Protein AF-A0A958V842-F1 (afdb_monomer)

Sequence (146 aa):
MILFLFISGLSWSQDQPTIYLYANGDTSVIVYPWKEHRRAIVLYDLKGKQTFELEDVRLSYTVWNKLSFHPNGAVKKIEQHSNPGASLYSYKSTMTFDTLNNPLTKRDEKFPSDLQDLEKSNTWFWNSKQKNWVPQETMECQPVKP

Nearest PDB structures (foldseek):
  5ys7-assembly1_A-2  TM=4.018E-01  e=3.202E-01  Borreliella burgdorferi
  7dco-assembly1_3  TM=4.580E-01  e=5.717E-01  Saccharomyces cerevisiae
  3cka-assembly1_A  TM=3.276E-01  e=9.040E-02  Borreliella burgdorferi
  2gu1-assembly1_A  TM=2.895E-01  e=1.176E-01  Vibrio cholerae
  5o3u-assembly2_B  TM=3.722E-01  e=7.563E+00  Gypsophila vaccaria

Foldseek 3Di:
DDDDDDPPDPPVPLQDWDFFAFPVRHTAWTWGRDDPQKIKIWGFFPVRHTQDIDMFGDDLKTKDWDFDADPRRHTAWIWIKIDGHPDPKIKIKIWGADNGNHTAKIAMDMPPDDPVRVPDQRMWGADSVVRDTHGPVPPPDDDDDD

Secondary structure (DSSP, 8-state):
-------------TTSPEEEE-TTS-EEEEEPPPBTTEEEEEEE-TTS-EEEEEEEEESSSEEEEEEEE-TTS-EEEEEEEEE-SS-S-EEEEEEEE-TTS-EEEEEEEEESPPHHHHHS--EEEEETTTTEEEEGGGSS------

Solvent-accessible surface area (backbone atoms only — not comparable to full-atom values): 8351 Å² total; per-residue (Å²): 138,83,82,81,80,78,82,84,73,84,73,78,66,68,77,56,60,50,75,41,43,25,77,87,67,47,61,20,34,42,36,46,35,73,52,94,50,29,26,49,38,41,28,22,20,95,83,67,46,78,55,47,74,50,69,32,35,63,62,78,34,37,30,46,74,46,80,41,66,41,95,54,35,17,46,34,34,37,44,34,39,38,35,71,40,102,53,89,49,36,38,38,37,42,35,33,32,42,86,49,28,41,66,48,39,37,37,58,47,59,37,82,68,54,73,69,65,72,72,49,84,48,42,25,35,51,37,82,89,78,73,44,77,40,58,58,84,71,69,79,79,75,82,83,78,130

Radius of gyration: 20.31 Å; Cα contacts (8 Å, |Δi|>4): 292; chains: 1; bounding box: 56×83×40 Å

Structure (mmCIF, N/CA/C/O backbone):
data_AF-A0A958V842-F1
#
_entry.id   AF-A0A958V842-F1
#
loop_
_atom_site.group_PDB
_atom_site.id
_atom_site.type_symbol
_atom_site.label_atom_id
_atom_site.label_alt_id
_atom_site.label_comp_id
_atom_site.label_asym_id
_atom_site.label_entity_id
_atom_site.label_seq_id
_atom_site.pdbx_PDB_ins_code
_atom_site.Ca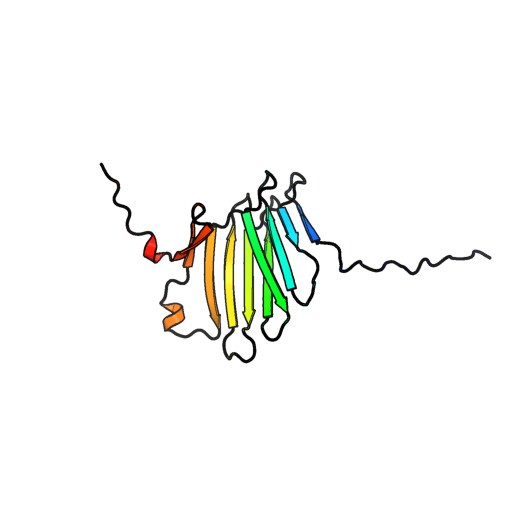rtn_x
_atom_site.Cartn_y
_atom_site.Cartn_z
_atom_site.occupancy
_atom_site.B_iso_or_equiv
_atom_site.auth_seq_id
_atom_site.auth_comp_id
_atom_site.auth_asym_id
_atom_site.auth_atom_id
_atom_site.pdbx_PDB_model_num
ATOM 1 N N . MET A 1 1 ? -31.641 -46.813 10.111 1.00 40.19 1 MET A N 1
ATOM 2 C CA . MET A 1 1 ? -31.179 -46.341 8.789 1.00 40.19 1 MET A CA 1
ATOM 3 C C . MET A 1 1 ? -31.264 -44.822 8.802 1.00 40.19 1 MET A C 1
ATOM 5 O O . MET A 1 1 ? -32.357 -44.289 8.689 1.00 40.19 1 MET A O 1
ATOM 9 N N . ILE A 1 2 ? -30.156 -44.144 9.113 1.00 38.47 2 ILE A N 1
ATOM 10 C CA . ILE A 1 2 ? -30.103 -42.680 9.248 1.00 38.47 2 ILE A CA 1
ATOM 11 C C . ILE A 1 2 ? -29.614 -42.123 7.914 1.00 38.47 2 ILE A C 1
ATOM 13 O O . ILE A 1 2 ? -28.519 -42.455 7.464 1.00 38.47 2 ILE A O 1
ATOM 17 N N . LEU A 1 3 ? -30.470 -41.335 7.268 1.00 28.94 3 LEU A N 1
ATOM 18 C CA . LEU A 1 3 ? -30.204 -40.682 5.996 1.00 28.94 3 LEU A CA 1
ATOM 19 C C . LEU A 1 3 ? -29.349 -39.435 6.265 1.00 28.94 3 LEU A C 1
ATOM 21 O O . LEU A 1 3 ? -29.843 -38.444 6.797 1.00 28.94 3 LEU A O 1
ATOM 25 N N . PHE A 1 4 ? -28.061 -39.492 5.929 1.00 32.34 4 PHE A N 1
ATOM 26 C CA . PHE A 1 4 ? -27.204 -38.309 5.913 1.00 32.34 4 PHE A CA 1
ATOM 27 C C . PHE A 1 4 ? -27.514 -37.491 4.656 1.00 32.34 4 PHE A C 1
ATOM 29 O O . PHE A 1 4 ? -27.146 -37.872 3.546 1.00 32.34 4 PHE A O 1
ATOM 36 N N . LEU A 1 5 ? -28.194 -36.358 4.835 1.00 35.94 5 LEU A N 1
ATOM 37 C CA . LEU A 1 5 ? -28.269 -35.305 3.827 1.00 35.94 5 LEU A CA 1
ATOM 38 C C . LEU A 1 5 ? -26.915 -34.588 3.786 1.00 35.94 5 LEU A C 1
ATOM 40 O O . LEU A 1 5 ? -26.633 -33.709 4.598 1.00 35.94 5 LEU A O 1
ATOM 44 N N . PHE A 1 6 ? -26.066 -34.980 2.839 1.00 34.88 6 PHE A N 1
ATOM 45 C CA . PHE A 1 6 ? -24.921 -34.171 2.437 1.00 34.88 6 PHE A CA 1
ATOM 46 C C . PHE A 1 6 ? -25.445 -32.947 1.682 1.00 34.88 6 PHE A C 1
ATOM 48 O O . PHE A 1 6 ? -25.802 -33.036 0.510 1.00 34.88 6 PHE A O 1
ATOM 55 N N . ILE A 1 7 ? -25.486 -31.792 2.347 1.00 42.88 7 ILE A N 1
ATOM 56 C CA . ILE A 1 7 ? -25.619 -30.504 1.662 1.00 42.88 7 ILE A CA 1
ATOM 57 C C . ILE A 1 7 ? -24.246 -30.187 1.056 1.00 42.88 7 ILE A C 1
ATOM 59 O O . ILE A 1 7 ? -23.412 -29.509 1.654 1.00 42.88 7 ILE A O 1
ATOM 63 N N . SER A 1 8 ? -23.970 -30.737 -0.126 1.00 47.53 8 SER A N 1
ATOM 64 C CA . SER A 1 8 ? -22.831 -30.331 -0.947 1.00 47.53 8 SER A CA 1
ATOM 65 C C . SER A 1 8 ? -23.183 -29.017 -1.640 1.00 47.53 8 SER A C 1
ATOM 67 O O . SER A 1 8 ? -23.865 -29.011 -2.664 1.00 47.53 8 SER A O 1
ATOM 69 N N . GLY A 1 9 ? -22.759 -27.898 -1.056 1.00 44.34 9 GLY A N 1
ATOM 70 C CA . GLY A 1 9 ? -23.076 -26.583 -1.608 1.00 44.34 9 GLY A CA 1
ATOM 71 C C . GLY A 1 9 ? -22.409 -25.401 -0.916 1.00 44.34 9 GLY A C 1
ATOM 72 O O . GLY A 1 9 ? -22.994 -24.326 -0.907 1.00 44.34 9 GLY A O 1
ATOM 73 N N . LEU A 1 10 ? -21.209 -25.552 -0.342 1.00 38.94 10 LEU A N 1
ATOM 74 C CA . LEU A 1 10 ? -20.386 -24.383 -0.014 1.00 38.94 10 LEU A CA 1
ATOM 75 C C . LEU A 1 10 ? -19.590 -23.987 -1.267 1.00 38.94 10 LEU A C 1
ATOM 77 O O . LEU A 1 10 ? -18.420 -24.327 -1.435 1.00 38.94 10 LEU A O 1
ATOM 81 N N . SER A 1 11 ? -20.271 -23.308 -2.191 1.00 42.53 11 SER A N 1
ATOM 82 C CA . SER A 1 11 ? -19.591 -22.473 -3.176 1.00 42.53 11 SER A CA 1
ATOM 83 C C . SER A 1 11 ? -18.939 -21.337 -2.393 1.00 42.53 11 SER A C 1
ATOM 85 O O . SER A 1 11 ? -19.632 -20.487 -1.832 1.00 42.53 11 SER A O 1
ATOM 87 N N . TRP A 1 12 ? -17.612 -21.349 -2.281 1.00 42.31 12 TRP A N 1
ATOM 88 C CA . TRP A 1 12 ? -16.872 -20.181 -1.821 1.00 42.31 12 TRP A CA 1
ATOM 89 C C . TRP A 1 12 ? -17.107 -19.088 -2.859 1.00 42.31 12 TRP A C 1
ATOM 91 O O . TRP A 1 12 ? -16.499 -19.107 -3.925 1.00 42.31 12 TRP A O 1
ATOM 101 N N . SER A 1 13 ? -18.052 -18.192 -2.580 1.00 48.44 13 SER A N 1
ATOM 102 C CA . SER A 1 13 ? -18.380 -17.065 -3.446 1.00 48.44 13 SER A CA 1
ATOM 103 C C . SER A 1 13 ? -17.108 -16.260 -3.717 1.00 48.44 13 SER A C 1
ATOM 105 O O . SER A 1 13 ? -16.687 -15.466 -2.876 1.00 48.44 13 SER A O 1
ATOM 107 N N . GLN A 1 14 ? -16.522 -16.434 -4.905 1.00 60.03 14 GLN A N 1
ATOM 108 C CA . GLN A 1 14 ? -15.411 -15.613 -5.397 1.00 60.03 14 GLN A CA 1
ATOM 109 C C . GLN A 1 14 ? -15.812 -14.144 -5.612 1.00 60.03 14 GLN A C 1
ATOM 111 O O . GLN A 1 14 ? -14.950 -13.336 -5.938 1.00 60.03 14 GLN A O 1
ATOM 116 N N . ASP A 1 15 ? -17.082 -13.803 -5.371 1.00 81.88 15 ASP A N 1
ATOM 117 C CA . ASP A 1 15 ? -17.675 -12.483 -5.579 1.00 81.88 15 ASP A CA 1
ATOM 118 C C . ASP A 1 15 ? -17.783 -11.626 -4.306 1.00 81.88 15 ASP A C 1
ATOM 120 O O . ASP A 1 15 ? -18.270 -10.499 -4.375 1.00 81.88 15 ASP A O 1
ATOM 124 N N . GLN A 1 16 ? -17.366 -12.119 -3.132 1.00 90.44 16 GLN A N 1
ATOM 125 C CA . GLN A 1 16 ? -17.379 -11.293 -1.916 1.00 90.44 16 GLN A CA 1
ATOM 126 C C . GLN A 1 16 ? -16.034 -10.586 -1.713 1.00 90.44 16 GLN A C 1
ATOM 128 O O . GLN A 1 16 ? -14.983 -11.198 -1.921 1.00 90.44 16 GLN A O 1
ATOM 133 N N . PRO A 1 17 ? -16.038 -9.314 -1.281 1.00 95.25 17 PRO A N 1
ATOM 134 C CA . PRO A 1 17 ? -14.809 -8.626 -0.927 1.00 95.25 17 PRO A CA 1
ATOM 135 C C . PRO A 1 17 ? -14.201 -9.202 0.357 1.00 95.25 17 PRO A C 1
ATOM 137 O O . PRO A 1 17 ? -14.908 -9.583 1.291 1.00 95.25 17 PRO A O 1
ATOM 140 N N . THR A 1 18 ? -12.873 -9.191 0.440 1.00 96.62 18 THR A N 1
ATOM 141 C CA . THR A 1 18 ? -12.158 -9.425 1.698 1.00 96.62 18 THR A CA 1
ATOM 142 C C . THR A 1 18 ? -12.050 -8.108 2.455 1.00 96.62 18 THR A C 1
ATOM 144 O O . THR A 1 18 ? -11.520 -7.130 1.927 1.00 96.62 18 THR A O 1
ATOM 147 N N . ILE A 1 19 ? -12.516 -8.087 3.702 1.00 97.69 19 ILE A N 1
ATOM 148 C CA . ILE A 1 19 ? -12.518 -6.891 4.548 1.00 97.69 19 ILE A CA 1
ATOM 149 C C . ILE A 1 19 ? -11.503 -7.071 5.680 1.00 97.69 19 ILE A C 1
ATOM 151 O O . ILE A 1 19 ? -11.544 -8.063 6.407 1.00 97.69 19 ILE A O 1
ATOM 155 N N . TYR A 1 20 ? -10.607 -6.098 5.837 1.00 97.75 20 TYR A N 1
ATOM 156 C CA . TYR A 1 20 ? -9.706 -5.985 6.982 1.00 97.75 20 TYR A CA 1
ATOM 157 C C . TYR A 1 20 ? -10.193 -4.863 7.889 1.00 97.75 20 TYR A C 1
ATOM 159 O O . TYR A 1 20 ? -10.559 -3.786 7.412 1.00 97.75 20 TYR A O 1
ATOM 167 N N . LEU A 1 21 ? -10.173 -5.111 9.195 1.00 98.31 21 LEU A N 1
ATOM 168 C CA . LEU A 1 21 ? -10.705 -4.198 10.199 1.00 98.31 21 LEU A CA 1
ATOM 169 C C . LEU A 1 21 ? -9.588 -3.574 11.030 1.00 98.31 21 LEU A C 1
ATOM 171 O O . LEU A 1 21 ? -8.546 -4.187 11.274 1.00 98.31 21 LEU A O 1
ATOM 175 N N . TYR A 1 22 ? -9.847 -2.364 11.502 1.00 98.06 22 TYR A N 1
ATOM 176 C CA . TYR A 1 22 ? -9.152 -1.792 12.639 1.00 98.06 22 TYR A CA 1
ATOM 177 C C . TYR A 1 22 ? -9.485 -2.570 13.918 1.00 98.06 22 TYR A C 1
ATOM 179 O O . TYR A 1 22 ? -10.504 -3.254 14.017 1.00 98.06 22 TYR A O 1
ATOM 187 N N . ALA A 1 23 ? -8.648 -2.417 14.943 1.00 96.62 23 ALA A N 1
ATOM 188 C CA . ALA A 1 23 ? -8.847 -3.054 16.245 1.00 96.62 23 ALA A CA 1
ATOM 189 C C . ALA A 1 23 ? -10.166 -2.650 16.938 1.00 96.62 23 ALA A C 1
ATOM 191 O O . ALA A 1 23 ? -10.654 -3.384 17.791 1.00 96.62 23 ALA A O 1
ATOM 192 N N . ASN A 1 24 ? -10.748 -1.502 16.576 1.00 94.69 24 ASN A N 1
ATOM 193 C CA . ASN A 1 24 ? -12.044 -1.040 17.078 1.00 94.69 24 ASN A CA 1
ATOM 194 C C . ASN A 1 24 ? -13.250 -1.603 16.294 1.00 94.69 24 ASN A C 1
ATOM 196 O O . ASN A 1 24 ? -14.384 -1.299 16.650 1.00 94.69 24 ASN A O 1
ATOM 200 N N . GLY A 1 25 ? -13.019 -2.409 15.252 1.00 96.38 25 GLY A N 1
ATOM 201 C CA . GLY A 1 25 ? -14.059 -2.999 14.406 1.00 96.38 25 GLY A CA 1
ATOM 202 C C . GLY A 1 25 ? -14.411 -2.191 13.154 1.00 96.38 25 GLY A C 1
ATOM 203 O O . GLY A 1 25 ? -15.137 -2.709 12.306 1.00 96.38 25 GLY A O 1
ATOM 204 N N . ASP A 1 26 ? -13.881 -0.975 12.991 1.00 97.19 26 ASP A N 1
ATOM 205 C CA . ASP A 1 26 ? -14.119 -0.172 11.789 1.00 97.19 26 ASP A CA 1
ATOM 206 C C . ASP A 1 26 ? -13.372 -0.737 10.577 1.00 97.19 26 ASP A C 1
ATOM 208 O O . ASP A 1 26 ? -12.345 -1.409 10.697 1.00 97.19 26 ASP A O 1
ATOM 212 N N . THR A 1 27 ? -13.864 -0.446 9.373 1.00 98.00 27 THR A N 1
ATOM 213 C CA . THR A 1 27 ? -13.226 -0.921 8.139 1.00 98.00 27 THR A CA 1
ATOM 214 C C . THR A 1 27 ? -11.904 -0.200 7.888 1.00 98.00 27 THR A C 1
ATOM 216 O O . THR A 1 27 ? -11.863 1.023 7.810 1.00 98.00 27 THR A O 1
ATO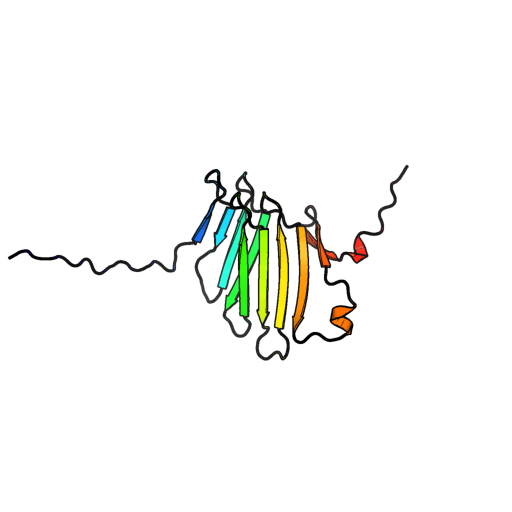M 219 N N . SER A 1 28 ? -10.830 -0.971 7.716 1.00 98.12 28 SER A N 1
ATOM 220 C CA . SER A 1 28 ? -9.493 -0.479 7.362 1.00 98.12 28 SER A CA 1
ATOM 221 C C . SER A 1 28 ? -9.222 -0.640 5.870 1.00 98.12 28 SER A C 1
ATOM 223 O O . SER A 1 28 ? -8.827 0.314 5.199 1.00 98.12 28 SER A O 1
ATOM 225 N N . VAL A 1 29 ? -9.473 -1.833 5.325 1.00 98.44 29 VAL A N 1
ATOM 226 C CA . VAL A 1 29 ? -9.220 -2.148 3.913 1.00 98.44 29 VAL A CA 1
ATOM 227 C C . VAL A 1 29 ? -10.352 -2.984 3.351 1.00 98.44 29 VAL A C 1
ATOM 229 O O . VAL A 1 29 ? -10.807 -3.928 3.996 1.00 98.44 29 VAL A O 1
ATOM 232 N N . ILE A 1 30 ? -10.733 -2.696 2.112 1.00 98.31 30 ILE A N 1
ATOM 233 C CA . ILE A 1 30 ? -11.572 -3.571 1.298 1.00 98.31 30 ILE A CA 1
ATOM 234 C C . ILE A 1 30 ? -10.752 -4.025 0.093 1.00 98.31 30 ILE A C 1
ATOM 236 O O . ILE A 1 30 ? -10.268 -3.206 -0.687 1.00 98.31 30 ILE A O 1
ATOM 240 N N . VAL A 1 31 ? -10.598 -5.337 -0.060 1.00 97.81 31 VAL A N 1
ATOM 241 C CA . VAL A 1 31 ? -10.042 -5.970 -1.259 1.00 97.81 31 VAL A CA 1
ATOM 242 C C . VAL A 1 31 ? -11.208 -6.545 -2.043 1.00 97.81 31 VAL A C 1
ATOM 244 O O . VAL A 1 31 ? -11.825 -7.523 -1.618 1.00 97.81 31 VAL A O 1
ATOM 247 N N . TYR A 1 32 ? -11.519 -5.936 -3.181 1.00 97.00 32 TYR A N 1
ATOM 248 C CA . TYR A 1 32 ? -12.619 -6.387 -4.021 1.00 97.00 32 TYR A CA 1
ATOM 249 C C . TYR A 1 32 ? -12.295 -7.729 -4.695 1.00 97.00 32 TYR A C 1
ATOM 251 O O . TYR A 1 32 ? -11.119 -8.064 -4.901 1.00 97.00 32 TYR A O 1
ATOM 259 N N . PRO A 1 33 ? -13.327 -8.522 -5.030 1.00 95.94 33 PRO A N 1
ATOM 260 C CA . PRO A 1 33 ? -13.151 -9.736 -5.813 1.00 95.94 33 PRO A CA 1
ATOM 261 C C . PRO A 1 33 ? -12.554 -9.426 -7.190 1.00 95.94 33 PRO A C 1
ATOM 263 O O . PRO A 1 33 ? -12.620 -8.301 -7.691 1.00 95.94 33 PRO A O 1
ATOM 266 N N . TRP A 1 34 ? -11.974 -10.448 -7.816 1.00 94.44 34 TRP A N 1
ATOM 267 C CA . TRP A 1 34 ? -11.480 -10.329 -9.184 1.00 94.44 34 TRP A CA 1
ATOM 268 C C . TRP A 1 34 ? -12.648 -10.214 -10.161 1.00 94.44 34 TRP A C 1
ATOM 270 O O . TRP A 1 34 ? -13.516 -11.081 -10.197 1.00 94.44 34 TRP A O 1
ATOM 280 N N . LYS A 1 35 ? -12.620 -9.189 -11.010 1.00 94.38 35 LYS A N 1
ATOM 281 C CA . LYS A 1 35 ? -13.536 -9.020 -12.136 1.00 94.38 35 LYS A CA 1
ATOM 282 C C . LYS A 1 35 ? -12.725 -8.673 -13.375 1.00 94.38 35 LYS A C 1
ATOM 284 O O . LYS A 1 35 ? -11.919 -7.752 -13.337 1.00 94.38 35 LYS A O 1
ATOM 289 N N . GLU A 1 36 ? -12.901 -9.439 -14.451 1.00 92.75 36 GLU A N 1
ATOM 290 C CA . GLU A 1 36 ? -12.210 -9.199 -15.732 1.00 92.75 36 GLU A CA 1
ATOM 291 C C . GLU A 1 36 ? -10.686 -9.019 -15.564 1.00 92.75 36 GLU A C 1
ATOM 293 O O . GLU A 1 36 ? -10.074 -8.102 -16.105 1.00 92.75 36 GLU A O 1
ATOM 298 N N . HIS A 1 37 ? -10.063 -9.903 -14.773 1.00 94.38 37 HIS A N 1
ATOM 299 C CA . HIS A 1 37 ? -8.622 -9.891 -14.477 1.00 94.38 37 HIS A CA 1
ATOM 300 C C . HIS A 1 37 ? -8.108 -8.656 -13.722 1.00 94.38 37 HIS A C 1
ATOM 302 O O . HIS A 1 37 ? -6.898 -8.413 -13.705 1.00 94.38 37 HIS A O 1
ATOM 308 N N . ARG A 1 38 ? -8.999 -7.906 -13.072 1.00 95.94 38 ARG A N 1
ATOM 309 C CA . ARG A 1 38 ? -8.683 -6.737 -12.247 1.00 95.94 38 ARG A CA 1
ATOM 310 C C . ARG A 1 38 ? -9.323 -6.862 -10.871 1.00 95.94 38 ARG A C 1
ATOM 312 O O . ARG A 1 38 ? -10.347 -7.527 -10.721 1.00 95.94 38 ARG A O 1
ATOM 319 N N . ARG A 1 39 ? -8.743 -6.215 -9.865 1.00 96.50 39 ARG A N 1
ATOM 320 C CA . ARG A 1 39 ? -9.432 -5.933 -8.598 1.00 96.50 39 ARG A CA 1
ATOM 321 C C . ARG A 1 39 ? -8.910 -4.654 -7.967 1.00 96.50 39 ARG A C 1
ATOM 323 O O . ARG A 1 39 ? -7.714 -4.378 -8.026 1.00 96.50 39 ARG A O 1
ATOM 330 N N . ALA A 1 40 ? -9.806 -3.923 -7.318 1.00 97.69 40 ALA A N 1
ATOM 331 C CA . ALA A 1 40 ? -9.460 -2.754 -6.525 1.00 97.69 40 ALA A CA 1
ATOM 332 C C . ALA A 1 40 ? -9.126 -3.149 -5.080 1.00 97.69 40 ALA A C 1
ATOM 334 O O . ALA A 1 40 ? -9.699 -4.088 -4.516 1.00 97.69 40 ALA A O 1
ATOM 335 N N . ILE A 1 41 ? -8.215 -2.400 -4.469 1.00 98.31 41 ILE A N 1
ATOM 336 C CA . ILE A 1 41 ? -7.919 -2.440 -3.040 1.00 98.31 41 ILE A CA 1
ATOM 337 C C . ILE A 1 41 ? -8.045 -1.005 -2.531 1.00 98.31 41 ILE A C 1
ATOM 339 O O . ILE A 1 41 ? -7.330 -0.113 -2.990 1.00 98.31 41 ILE A O 1
ATOM 343 N N . VAL A 1 42 ? -8.959 -0.786 -1.588 1.00 98.50 42 VAL A N 1
ATOM 344 C CA . VAL A 1 42 ? -9.310 0.546 -1.082 1.00 98.50 42 VAL A CA 1
ATOM 345 C C . VAL A 1 42 ? -9.031 0.618 0.412 1.00 98.50 42 VAL A C 1
ATOM 347 O O . VAL A 1 42 ? -9.418 -0.278 1.165 1.00 98.50 42 VAL A O 1
ATOM 350 N N . LEU A 1 43 ? -8.343 1.677 0.830 1.00 98.44 43 LEU A N 1
ATOM 351 C CA . LEU A 1 43 ? -7.973 1.953 2.216 1.00 98.44 43 LEU A CA 1
ATOM 352 C C . LEU A 1 43 ? -8.849 3.073 2.784 1.00 98.44 43 LEU A C 1
ATOM 354 O O . LEU A 1 43 ? -9.131 4.059 2.096 1.00 98.44 43 LEU A O 1
ATOM 358 N N . TYR A 1 44 ? -9.213 2.945 4.059 1.00 98.31 44 TYR A N 1
ATOM 359 C CA . TYR A 1 44 ? -10.071 3.886 4.779 1.00 98.31 44 TYR A CA 1
ATOM 360 C C . TYR A 1 44 ? -9.443 4.325 6.104 1.00 98.31 44 TYR A C 1
ATOM 362 O O . TYR A 1 44 ? -8.751 3.542 6.758 1.00 98.31 44 TYR A O 1
ATOM 370 N N . ASP A 1 45 ? -9.693 5.566 6.520 1.00 97.25 45 ASP A N 1
ATOM 371 C CA . ASP A 1 45 ? -9.372 6.041 7.870 1.00 97.25 45 ASP A CA 1
ATOM 372 C C . ASP A 1 45 ? -10.418 5.574 8.905 1.00 97.25 45 ASP A C 1
ATOM 374 O O . ASP A 1 45 ? -11.448 4.992 8.566 1.00 97.25 45 ASP A O 1
ATOM 378 N N . LEU A 1 46 ? -10.181 5.877 10.187 1.00 95.81 46 LEU A N 1
ATOM 379 C CA . LEU A 1 46 ? -11.110 5.570 11.291 1.00 95.81 46 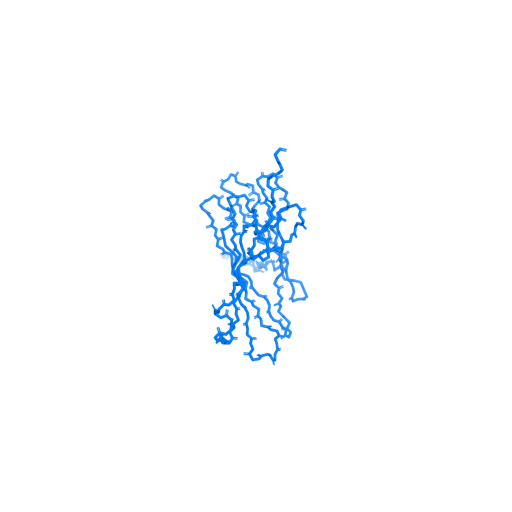LEU A CA 1
ATOM 380 C C . LEU A 1 46 ? -12.473 6.281 11.192 1.00 95.81 46 LEU A C 1
ATOM 382 O O . LEU A 1 46 ? -13.360 6.024 11.997 1.00 95.81 46 LEU A O 1
ATOM 386 N N . LYS A 1 47 ? -12.651 7.216 10.255 1.00 96.38 47 LYS A N 1
ATOM 387 C CA . LYS A 1 47 ? -13.926 7.904 10.005 1.00 96.38 47 LYS A CA 1
ATOM 388 C C . LYS A 1 47 ? -14.651 7.326 8.787 1.00 96.38 47 LYS A C 1
ATOM 390 O O . LYS A 1 47 ? -15.667 7.882 8.374 1.00 96.38 47 LYS A O 1
ATOM 395 N N . GLY A 1 48 ? -14.126 6.255 8.190 1.00 94.88 48 GLY A N 1
ATOM 396 C CA . GLY A 1 48 ? -14.657 5.652 6.970 1.00 94.88 48 GLY A CA 1
ATOM 397 C C . GLY A 1 48 ? -14.361 6.459 5.704 1.00 94.88 48 GLY A C 1
ATOM 398 O O . GLY A 1 48 ? -14.967 6.207 4.663 1.00 94.88 48 GLY A O 1
ATOM 399 N N . LYS A 1 49 ? -13.446 7.435 5.749 1.00 96.88 49 LYS A N 1
ATOM 400 C CA . LYS A 1 49 ? -13.041 8.195 4.564 1.00 96.88 49 LYS A CA 1
ATOM 401 C C . LYS A 1 49 ? -11.959 7.435 3.808 1.00 96.88 49 LYS A C 1
ATOM 403 O O . LYS A 1 49 ? -10.941 7.066 4.386 1.00 96.88 49 LYS A O 1
ATOM 408 N N . GLN A 1 50 ? -12.138 7.282 2.497 1.00 96.88 50 GLN A N 1
ATOM 409 C CA . GLN A 1 50 ? -11.114 6.710 1.625 1.00 96.88 50 GLN A CA 1
ATOM 410 C C . GLN A 1 50 ? -9.834 7.558 1.656 1.00 96.88 50 GLN A C 1
ATOM 412 O O . GLN A 1 50 ? -9.855 8.766 1.385 1.00 96.88 50 GLN A O 1
ATOM 417 N N . THR A 1 51 ? -8.711 6.918 1.969 1.00 96.69 51 THR A N 1
ATOM 418 C CA . THR A 1 51 ? -7.391 7.561 2.035 1.00 96.69 51 THR A CA 1
ATOM 419 C C . THR A 1 51 ? -6.534 7.241 0.821 1.00 96.69 51 THR A C 1
ATOM 421 O O . THR A 1 51 ? -5.765 8.101 0.381 1.00 96.69 51 THR A O 1
ATOM 424 N N . PHE A 1 52 ? -6.670 6.030 0.277 1.00 97.00 52 PHE A N 1
ATOM 425 C CA . PHE A 1 52 ? -5.851 5.532 -0.819 1.00 97.00 52 PHE A CA 1
ATOM 426 C C . PHE A 1 52 ? -6.552 4.399 -1.576 1.00 97.00 52 PHE A C 1
ATOM 428 O O . PHE A 1 52 ? -7.389 3.690 -1.018 1.00 97.00 52 PHE A O 1
ATOM 435 N N . GLU A 1 53 ? -6.194 4.226 -2.843 1.00 96.88 53 GLU A N 1
ATOM 436 C CA . GLU A 1 53 ? -6.718 3.176 -3.713 1.00 96.88 53 GLU A CA 1
ATOM 437 C C . GLU A 1 53 ? -5.628 2.705 -4.673 1.00 96.88 53 GLU A C 1
ATOM 439 O O . GLU A 1 53 ? -4.775 3.483 -5.104 1.00 96.88 53 GLU A O 1
ATOM 444 N N . LEU A 1 54 ? -5.650 1.412 -4.975 1.00 96.06 54 LEU A N 1
ATOM 445 C CA . LEU A 1 54 ? -4.730 0.745 -5.886 1.00 96.06 54 LEU A CA 1
ATOM 446 C C . LEU A 1 54 ? -5.435 -0.431 -6.575 1.00 96.06 54 LEU A C 1
ATOM 448 O O . LEU A 1 54 ? -6.495 -0.887 -6.147 1.00 96.06 54 LEU A O 1
ATOM 452 N N . GLU A 1 55 ? -4.814 -0.943 -7.632 1.00 96.62 55 GLU A N 1
ATOM 453 C CA . GLU A 1 55 ? -5.355 -2.018 -8.460 1.00 96.62 55 GLU A CA 1
ATOM 454 C C . GLU A 1 55 ? -4.352 -3.176 -8.563 1.00 96.62 55 GLU A C 1
ATOM 456 O O . GLU A 1 55 ? -3.146 -2.959 -8.721 1.00 96.62 55 GLU A O 1
ATOM 461 N N . ASP A 1 56 ? -4.861 -4.408 -8.509 1.00 97.12 56 ASP A N 1
ATOM 462 C CA . ASP A 1 56 ? -4.154 -5.586 -9.009 1.00 97.12 56 ASP A CA 1
ATOM 463 C C . ASP A 1 56 ? -4.666 -5.953 -10.407 1.00 97.12 56 ASP A C 1
ATOM 465 O O . ASP A 1 56 ? -5.870 -5.925 -10.667 1.00 97.12 56 ASP A O 1
ATOM 469 N N . VAL A 1 57 ? -3.757 -6.388 -11.282 1.00 96.75 57 VAL A N 1
ATOM 470 C CA . VAL A 1 57 ? -4.050 -6.757 -12.674 1.00 96.75 57 VAL A CA 1
ATOM 471 C C . VAL A 1 57 ? -3.374 -8.080 -13.031 1.00 96.75 57 VAL A C 1
ATOM 473 O O . VAL A 1 57 ? -2.217 -8.305 -12.679 1.00 96.75 57 VAL A O 1
ATOM 476 N N . ARG A 1 58 ? -4.081 -8.958 -13.751 1.00 92.94 58 ARG A N 1
ATOM 477 C CA . ARG A 1 58 ? -3.592 -10.264 -14.241 1.00 92.94 58 ARG A CA 1
ATOM 478 C C . ARG A 1 58 ? -3.845 -10.429 -15.743 1.00 92.94 58 ARG A C 1
ATOM 480 O O . ARG A 1 58 ? -4.618 -11.291 -16.155 1.00 92.94 58 ARG A O 1
ATOM 487 N N . LEU A 1 59 ? -3.217 -9.577 -16.547 1.00 90.88 59 LEU A N 1
ATOM 488 C CA . LEU A 1 59 ? -3.298 -9.588 -18.011 1.00 90.88 59 LEU A CA 1
ATOM 489 C C . LEU A 1 59 ? -1.919 -9.921 -18.610 1.00 90.88 59 LEU A C 1
ATOM 491 O O . LEU A 1 59 ? -1.086 -10.550 -17.959 1.00 90.88 59 LEU A O 1
ATOM 495 N N . SER A 1 60 ? -1.668 -9.497 -19.853 1.00 87.56 60 SER A N 1
ATOM 496 C CA . SER A 1 60 ? -0.337 -9.540 -20.474 1.00 87.56 60 SER A CA 1
ATOM 497 C C . SER A 1 60 ? 0.721 -8.824 -19.632 1.00 87.56 60 SER A C 1
ATOM 499 O O . SER A 1 60 ? 1.867 -9.262 -19.604 1.00 87.56 60 SER A O 1
ATOM 501 N N . TYR A 1 61 ? 0.318 -7.786 -18.897 1.00 90.69 61 TYR A N 1
ATOM 502 C CA . TYR A 1 61 ? 1.063 -7.225 -17.780 1.00 90.69 61 TYR A CA 1
ATOM 503 C C . TYR A 1 61 ? 0.425 -7.652 -16.455 1.00 90.69 61 TYR A C 1
ATOM 505 O O . TYR A 1 61 ? -0.789 -7.857 -16.352 1.00 90.69 61 TYR A O 1
ATOM 513 N N . THR A 1 62 ? 1.249 -7.780 -15.421 1.00 93.25 62 THR A N 1
ATOM 514 C CA . THR A 1 62 ? 0.803 -8.164 -14.081 1.00 93.25 62 THR A CA 1
ATOM 515 C C . THR A 1 62 ? 1.137 -7.070 -13.087 1.00 93.25 62 THR A C 1
ATOM 517 O O . THR A 1 62 ? 2.249 -6.548 -13.085 1.00 93.25 62 THR A O 1
ATOM 520 N N . VAL A 1 63 ? 0.184 -6.768 -12.214 1.00 96.44 63 VAL A N 1
ATOM 521 C CA . VAL A 1 63 ? 0.367 -5.942 -11.022 1.00 96.44 63 VAL A CA 1
ATOM 522 C C . VAL A 1 63 ? -0.206 -6.718 -9.849 1.00 96.44 63 VAL A C 1
ATOM 524 O O . VAL A 1 63 ? -1.345 -7.180 -9.914 1.00 96.44 63 VAL A O 1
ATOM 527 N N . TRP A 1 64 ? 0.570 -6.886 -8.787 1.00 96.19 64 TRP A N 1
ATOM 528 C CA . TRP A 1 64 ? 0.075 -7.490 -7.556 1.00 96.19 64 TRP A CA 1
ATOM 529 C C . TRP A 1 64 ? 0.603 -6.758 -6.332 1.00 96.19 64 TRP A C 1
ATOM 531 O O . TRP A 1 64 ? 1.747 -6.305 -6.303 1.00 96.19 64 TRP A O 1
ATOM 541 N N . ASN A 1 65 ? -0.240 -6.666 -5.312 1.00 97.94 65 ASN A N 1
ATOM 542 C CA . ASN A 1 65 ? 0.040 -5.936 -4.091 1.00 97.94 65 ASN A CA 1
ATOM 543 C C . ASN A 1 65 ? 0.040 -6.870 -2.87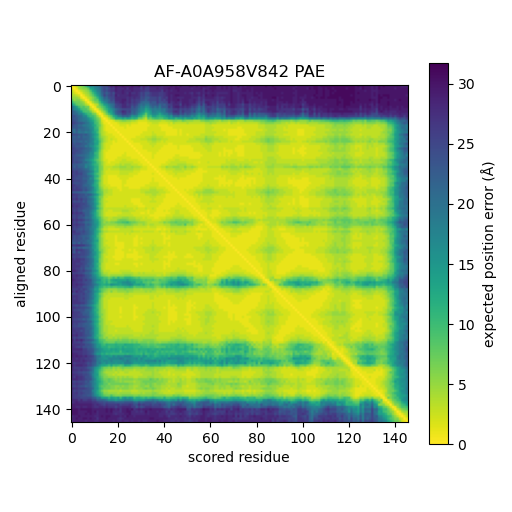9 1.00 97.94 65 ASN A C 1
ATOM 545 O O . ASN A 1 65 ? -0.856 -7.698 -2.695 1.00 97.94 65 ASN A O 1
ATOM 549 N N . LYS A 1 66 ? 1.043 -6.707 -2.015 1.00 98.12 66 LYS A N 1
ATOM 550 C CA . LYS A 1 66 ? 1.137 -7.384 -0.719 1.00 98.12 66 LYS A CA 1
ATOM 551 C C . LYS A 1 66 ? 1.056 -6.376 0.410 1.00 98.12 66 LYS A C 1
ATOM 553 O O . LYS A 1 66 ? 1.887 -5.478 0.518 1.00 98.12 66 LYS A O 1
ATOM 558 N N . LEU A 1 67 ? 0.066 -6.570 1.272 1.00 98.25 67 LEU A N 1
ATOM 559 C CA . LEU A 1 67 ? -0.217 -5.698 2.401 1.00 98.25 67 LEU A CA 1
ATOM 560 C C . LEU A 1 67 ? 0.463 -6.240 3.662 1.00 98.25 67 LEU A C 1
ATOM 562 O O . LEU A 1 67 ? 0.490 -7.444 3.913 1.00 98.25 67 LEU A O 1
ATOM 566 N N . SER A 1 68 ? 1.015 -5.341 4.467 1.00 98.25 68 SER A N 1
ATOM 567 C CA . SER A 1 68 ? 1.450 -5.594 5.844 1.00 98.25 68 SER A CA 1
ATOM 568 C C . SER A 1 68 ? 0.750 -4.601 6.760 1.00 98.25 68 SER A C 1
ATOM 570 O O . SER A 1 68 ? 0.582 -3.447 6.371 1.00 98.25 68 SER A O 1
ATOM 572 N N . PHE A 1 69 ? 0.390 -5.019 7.972 1.00 98.38 69 PHE A N 1
ATOM 573 C CA . PHE A 1 69 ? -0.457 -4.235 8.873 1.00 98.38 69 PHE A CA 1
ATOM 574 C C . PHE A 1 69 ? 0.285 -3.797 10.140 1.00 98.38 69 PHE A C 1
ATOM 576 O O . PHE A 1 69 ? 1.225 -4.451 10.601 1.00 98.38 69 PHE A O 1
ATOM 583 N N . HIS A 1 70 ? -0.139 -2.665 10.688 1.00 97.94 70 HIS A N 1
ATOM 584 C CA . HIS A 1 70 ? 0.159 -2.217 12.042 1.00 97.94 70 HIS A CA 1
ATOM 585 C C . HIS A 1 70 ? -0.663 -3.027 13.063 1.00 97.94 70 HIS A C 1
ATOM 587 O O . HIS A 1 70 ? -1.684 -3.614 12.697 1.00 97.94 70 HIS A O 1
ATOM 593 N N . PRO A 1 71 ? -0.291 -3.024 14.360 1.00 97.88 71 PRO A N 1
ATOM 594 C CA . PRO A 1 71 ? -1.054 -3.721 15.401 1.00 97.88 71 PRO A CA 1
ATOM 595 C C . PRO A 1 71 ? -2.513 -3.262 15.541 1.00 97.88 71 PRO A C 1
ATOM 597 O O . PRO A 1 71 ? -3.351 -4.029 15.998 1.00 97.88 71 PRO A O 1
ATOM 600 N N . ASN A 1 72 ? -2.829 -2.024 15.146 1.00 96.81 72 ASN A N 1
ATOM 601 C CA . ASN A 1 72 ? -4.187 -1.485 15.204 1.00 96.81 72 ASN A CA 1
ATOM 602 C C . ASN A 1 72 ? -5.059 -1.861 13.991 1.00 96.81 72 ASN A C 1
ATOM 604 O O . ASN A 1 72 ? -6.187 -1.384 13.916 1.00 96.81 72 ASN A O 1
ATOM 608 N N . GLY A 1 73 ? -4.552 -2.658 13.043 1.00 97.00 73 GLY A N 1
ATOM 609 C CA . GLY A 1 73 ? -5.273 -3.072 11.832 1.00 97.00 73 GLY A CA 1
ATOM 610 C C . GLY A 1 73 ? -5.154 -2.112 10.642 1.00 97.00 73 GLY A C 1
ATOM 611 O O . GLY A 1 73 ? -5.623 -2.431 9.548 1.00 97.00 73 GLY A O 1
ATOM 612 N N . ALA A 1 74 ? -4.487 -0.966 10.803 1.00 97.94 74 ALA A N 1
ATOM 613 C CA . ALA A 1 74 ? -4.126 -0.101 9.680 1.00 97.94 74 ALA A CA 1
ATOM 614 C C . ALA A 1 74 ? -3.069 -0.777 8.795 1.00 97.94 74 ALA A C 1
ATOM 616 O O . ALA A 1 74 ? -2.229 -1.539 9.275 1.00 97.94 74 ALA A O 1
ATOM 617 N N . VAL A 1 75 ? -3.053 -0.478 7.504 1.00 98.44 75 VAL A N 1
ATOM 618 C CA . VAL A 1 75 ? -1.958 -0.821 6.600 1.00 98.44 75 VAL A CA 1
ATOM 619 C C . VAL A 1 75 ? -0.704 -0.084 7.051 1.00 98.44 75 VAL A C 1
ATOM 621 O O . VAL A 1 75 ? -0.711 1.114 7.284 1.00 98.44 75 VAL A O 1
ATOM 624 N N . LYS A 1 76 ? 0.393 -0.824 7.169 1.00 98.44 76 LYS A N 1
ATOM 625 C CA . LYS A 1 76 ? 1.737 -0.307 7.441 1.00 98.44 76 LYS A CA 1
ATOM 626 C C . LYS A 1 76 ? 2.536 -0.128 6.166 1.00 98.44 76 LYS A C 1
ATOM 628 O O . LYS A 1 76 ? 3.292 0.831 6.020 1.00 98.44 76 LYS A O 1
ATOM 633 N N . LYS A 1 77 ? 2.422 -1.108 5.273 1.00 98.38 77 LYS A N 1
ATOM 634 C CA . LYS A 1 77 ? 3.232 -1.196 4.065 1.00 98.38 77 LYS A CA 1
ATOM 635 C C . LYS A 1 77 ? 2.463 -1.907 2.964 1.00 98.38 77 LYS A C 1
ATOM 637 O O . LYS A 1 77 ? 1.821 -2.922 3.231 1.00 98.38 77 LYS A O 1
ATOM 642 N N . ILE A 1 78 ? 2.605 -1.410 1.742 1.00 98.56 78 ILE A N 1
ATOM 643 C CA . ILE A 1 78 ? 2.203 -2.102 0.520 1.00 98.56 78 ILE A CA 1
ATOM 644 C C . ILE A 1 78 ? 3.455 -2.328 -0.319 1.00 98.56 78 ILE A C 1
ATOM 646 O O . ILE A 1 78 ? 4.171 -1.382 -0.640 1.00 98.56 78 ILE A O 1
ATOM 650 N N . GLU A 1 79 ? 3.724 -3.586 -0.648 1.00 98.38 79 GLU A N 1
ATOM 651 C CA . GLU A 1 79 ? 4.714 -3.968 -1.653 1.00 98.38 79 GLU A CA 1
ATOM 652 C C . GLU A 1 79 ? 3.963 -4.281 -2.943 1.00 98.38 79 GLU A C 1
ATOM 654 O O . GLU A 1 79 ? 3.320 -5.326 -3.062 1.00 98.38 79 GLU A O 1
ATOM 659 N N . GLN A 1 80 ? 4.006 -3.344 -3.882 1.00 98.00 80 GLN A N 1
ATOM 660 C CA . GLN A 1 80 ? 3.470 -3.513 -5.220 1.00 98.00 80 GLN A CA 1
ATOM 661 C C . GLN A 1 80 ? 4.566 -4.062 -6.116 1.00 98.00 80 GLN A C 1
ATOM 663 O O . GLN A 1 80 ? 5.666 -3.520 -6.177 1.00 98.00 80 GLN A O 1
ATOM 668 N N . HIS A 1 81 ? 4.256 -5.114 -6.846 1.00 96.50 81 HIS A N 1
ATOM 669 C CA . HIS A 1 81 ? 5.134 -5.691 -7.844 1.00 96.50 81 HIS A CA 1
ATOM 670 C C . HIS A 1 81 ? 4.449 -5.594 -9.195 1.00 96.50 81 HIS A C 1
ATOM 672 O O . HIS A 1 81 ? 3.272 -5.939 -9.327 1.00 96.50 81 HIS A O 1
ATOM 678 N N . SER A 1 82 ? 5.185 -5.139 -10.201 1.00 96.12 82 SER A N 1
ATOM 679 C CA . SER A 1 82 ? 4.679 -5.045 -11.562 1.00 96.12 82 SER A CA 1
ATOM 680 C C . SER A 1 82 ? 5.638 -5.663 -12.572 1.00 96.12 82 SER A C 1
ATOM 682 O O . SER A 1 82 ? 6.862 -5.545 -12.477 1.00 96.12 82 SER A O 1
ATOM 684 N N . ASN A 1 83 ? 5.054 -6.349 -13.547 1.00 93.12 83 ASN A N 1
ATOM 685 C CA . ASN A 1 83 ? 5.733 -6.866 -14.721 1.00 93.12 83 ASN A CA 1
ATOM 686 C C . ASN A 1 83 ? 4.964 -6.367 -15.956 1.00 93.12 83 ASN A C 1
ATOM 688 O O . ASN A 1 83 ? 3.809 -6.764 -16.119 1.00 93.12 83 ASN A O 1
ATOM 692 N N . PRO A 1 84 ? 5.564 -5.525 -16.817 1.00 87.31 84 PRO A N 1
ATOM 693 C CA . PRO A 1 84 ? 4.895 -4.953 -17.989 1.00 87.31 84 PRO A CA 1
ATOM 694 C C . PRO A 1 84 ? 4.488 -5.963 -19.073 1.00 87.31 84 PRO A C 1
ATOM 696 O O . PRO A 1 84 ? 3.798 -5.577 -20.012 1.00 87.31 84 PRO A O 1
ATOM 699 N N . GLY A 1 85 ? 4.902 -7.230 -18.969 1.00 83.50 85 GLY A N 1
ATOM 700 C CA . GLY A 1 85 ? 4.709 -8.222 -20.026 1.00 83.50 85 GLY A CA 1
ATOM 701 C C . GLY A 1 85 ? 5.735 -8.063 -21.144 1.00 83.50 85 GLY A C 1
ATOM 702 O O . GLY A 1 85 ? 6.009 -6.953 -21.587 1.00 83.50 85 GLY A O 1
ATOM 703 N N . ALA A 1 86 ? 6.347 -9.171 -21.575 1.00 81.06 86 ALA A N 1
ATOM 704 C CA . ALA A 1 86 ? 7.415 -9.192 -22.590 1.00 81.06 86 ALA A CA 1
ATOM 705 C C . ALA A 1 86 ? 8.600 -8.223 -22.330 1.00 81.06 86 ALA A C 1
ATOM 707 O O . ALA A 1 86 ? 9.402 -7.960 -23.222 1.00 81.06 86 ALA A O 1
ATOM 708 N N . SER A 1 87 ? 8.727 -7.711 -21.103 1.00 83.62 87 SER A N 1
ATOM 709 C CA . SER A 1 87 ? 9.791 -6.813 -20.662 1.00 83.62 87 SER A CA 1
ATOM 710 C C . SER A 1 87 ? 10.918 -7.613 -20.015 1.00 83.62 87 SER A C 1
ATOM 712 O O . SER A 1 87 ? 10.667 -8.556 -19.264 1.00 83.62 87 SER A O 1
ATOM 714 N N . LEU A 1 88 ? 12.164 -7.196 -20.255 1.00 86.88 88 LEU A N 1
ATOM 715 C CA . LEU A 1 88 ? 13.335 -7.680 -19.511 1.00 86.88 88 LEU A CA 1
ATOM 716 C C . LEU A 1 88 ? 13.347 -7.181 -18.059 1.00 86.88 88 LEU A C 1
ATOM 718 O O . LEU A 1 88 ? 14.052 -7.738 -17.220 1.00 86.88 88 LEU A O 1
ATOM 722 N N . TYR A 1 89 ? 12.575 -6.130 -17.776 1.00 90.69 89 TYR A N 1
ATOM 723 C CA . TYR A 1 89 ? 12.527 -5.462 -16.485 1.00 90.69 89 TYR A CA 1
ATOM 724 C C . TYR A 1 89 ? 11.227 -5.738 -15.735 1.00 90.69 89 TYR A C 1
ATOM 726 O O . TYR A 1 89 ? 10.146 -5.800 -16.329 1.00 90.69 89 TYR A O 1
ATOM 734 N N . SER A 1 90 ? 11.342 -5.802 -14.413 1.00 92.88 90 SER A N 1
ATOM 735 C CA . SER A 1 90 ? 10.228 -5.753 -13.466 1.00 92.88 90 SER A CA 1
ATOM 736 C C . SER A 1 90 ? 10.443 -4.630 -12.459 1.00 92.88 90 SER A C 1
ATOM 738 O O . SER A 1 90 ? 11.565 -4.146 -12.289 1.00 92.88 90 SER A O 1
ATOM 740 N N . TYR A 1 91 ? 9.369 -4.212 -11.796 1.00 94.50 91 TYR A N 1
ATOM 741 C CA . TYR A 1 91 ? 9.411 -3.095 -10.861 1.00 94.50 91 TYR A CA 1
ATOM 742 C C . TYR A 1 91 ? 8.772 -3.471 -9.532 1.00 94.50 91 TYR A C 1
ATOM 744 O O . TYR A 1 91 ? 7.787 -4.216 -9.485 1.00 94.50 91 TYR A O 1
ATOM 752 N N . LYS A 1 92 ? 9.317 -2.918 -8.453 1.00 95.50 92 LYS A N 1
ATOM 753 C CA . LYS A 1 92 ? 8.747 -2.993 -7.113 1.00 95.50 92 LYS A CA 1
ATOM 754 C C . LYS A 1 92 ? 8.549 -1.582 -6.576 1.00 95.50 92 LYS A C 1
ATOM 756 O O . LYS A 1 92 ? 9.495 -0.806 -6.540 1.00 95.50 92 LYS A O 1
ATOM 761 N N . SER A 1 93 ? 7.349 -1.285 -6.101 1.00 96.44 93 SER A N 1
ATOM 762 C CA . SER A 1 93 ? 7.040 -0.054 -5.380 1.00 96.44 93 SER A CA 1
ATOM 763 C C . SER A 1 93 ? 6.694 -0.396 -3.938 1.00 96.44 93 SER A C 1
ATOM 765 O O . SER A 1 93 ? 5.761 -1.150 -3.665 1.00 96.44 93 SER A O 1
ATOM 767 N N . THR A 1 94 ? 7.454 0.147 -2.993 1.00 97.62 94 THR A N 1
ATOM 768 C CA . THR A 1 94 ? 7.200 -0.002 -1.559 1.00 97.62 94 THR A CA 1
ATOM 769 C C . THR A 1 94 ? 6.590 1.283 -1.024 1.00 97.62 94 THR A C 1
ATOM 771 O O . THR A 1 94 ? 7.274 2.299 -0.945 1.00 97.62 94 THR A O 1
ATOM 774 N N . MET A 1 95 ? 5.317 1.235 -0.640 1.00 98.19 95 MET A N 1
ATOM 775 C CA . MET A 1 95 ? 4.582 2.356 -0.052 1.00 98.19 95 MET A CA 1
ATOM 776 C C . MET A 1 95 ? 4.407 2.147 1.452 1.00 98.19 95 MET A C 1
ATOM 778 O O . MET A 1 95 ? 4.089 1.036 1.881 1.00 98.19 95 MET A O 1
ATOM 782 N N . THR A 1 96 ? 4.594 3.192 2.256 1.00 98.31 96 THR A N 1
ATOM 783 C CA . THR A 1 96 ? 4.374 3.171 3.712 1.00 98.31 96 THR A CA 1
ATOM 784 C C . THR A 1 96 ? 3.200 4.054 4.111 1.00 98.31 96 THR A C 1
ATOM 786 O O . THR A 1 96 ? 2.875 5.023 3.424 1.00 98.31 96 THR A O 1
ATOM 789 N N . PHE A 1 97 ? 2.562 3.695 5.223 1.00 98.31 97 PHE A N 1
ATOM 790 C CA . PHE A 1 97 ? 1.324 4.310 5.686 1.00 98.31 97 PHE A CA 1
ATOM 791 C C . PHE A 1 97 ? 1.351 4.508 7.207 1.00 98.31 97 PHE A C 1
ATOM 793 O O . PHE A 1 97 ? 1.994 3.741 7.938 1.00 98.31 97 PHE A O 1
ATOM 800 N N . ASP A 1 98 ? 0.663 5.546 7.682 1.00 98.00 98 ASP A N 1
ATOM 801 C CA . ASP A 1 98 ? 0.477 5.795 9.113 1.00 98.00 98 ASP A CA 1
ATOM 802 C C . ASP A 1 98 ? -0.568 4.848 9.740 1.00 98.00 98 ASP A C 1
ATOM 804 O O . ASP A 1 98 ? -1.113 3.950 9.098 1.00 98.00 98 ASP A O 1
ATOM 808 N N . THR A 1 99 ? -0.854 5.035 11.027 1.00 97.88 99 THR A N 1
ATOM 809 C CA . THR A 1 99 ? -1.839 4.233 11.770 1.00 97.88 99 THR A CA 1
ATOM 810 C C . THR A 1 99 ? -3.296 4.537 11.399 1.00 97.88 99 THR A C 1
ATOM 812 O O . THR A 1 99 ? -4.197 3.938 11.985 1.00 97.88 99 THR A O 1
ATOM 815 N N . LEU A 1 100 ? -3.541 5.436 10.445 1.00 97.44 100 LEU A N 1
ATOM 816 C CA . LEU A 1 100 ? -4.851 5.846 9.937 1.00 97.44 100 LEU A CA 1
ATOM 817 C C . LEU A 1 100 ? -4.966 5.625 8.419 1.00 97.44 100 LEU A C 1
ATOM 819 O O . LEU A 1 100 ? -5.816 6.240 7.776 1.00 97.44 100 LEU A O 1
ATOM 823 N N . ASN A 1 101 ? -4.109 4.772 7.843 1.00 97.75 101 ASN A N 1
ATOM 824 C CA . ASN A 1 101 ? -4.054 4.480 6.411 1.00 97.75 101 ASN A CA 1
ATOM 825 C C . ASN A 1 101 ? -3.709 5.681 5.511 1.00 97.75 101 ASN A C 1
ATOM 827 O O . ASN A 1 101 ? -3.967 5.630 4.305 1.00 97.75 101 ASN A O 1
ATOM 831 N N . ASN A 1 102 ? -3.110 6.756 6.027 1.00 97.38 102 ASN A N 1
ATOM 832 C CA . ASN A 1 102 ? -2.615 7.833 5.171 1.00 97.38 102 ASN A CA 1
ATOM 833 C C . ASN A 1 102 ? -1.263 7.443 4.560 1.00 97.38 102 ASN A C 1
ATOM 835 O O . ASN A 1 102 ? -0.371 7.017 5.300 1.00 97.38 102 ASN A O 1
ATOM 839 N N . PRO A 1 103 ? -1.073 7.610 3.239 1.00 97.06 103 PRO A N 1
ATOM 840 C CA . PRO A 1 103 ? 0.217 7.357 2.612 1.00 97.06 103 PRO A CA 1
ATOM 841 C C . PRO A 1 103 ? 1.276 8.336 3.129 1.00 97.06 103 PRO A C 1
ATOM 843 O O . PRO A 1 103 ? 0.992 9.518 3.332 1.00 97.06 103 PRO A O 1
ATOM 846 N N . LEU A 1 104 ? 2.500 7.842 3.312 1.00 96.19 104 LEU A N 1
ATOM 847 C CA . LEU A 1 104 ? 3.640 8.615 3.808 1.00 96.19 104 LEU A CA 1
ATOM 848 C C . LEU A 1 104 ? 4.744 8.696 2.757 1.00 96.19 104 LEU A C 1
ATOM 850 O O . LEU A 1 104 ? 5.030 9.770 2.226 1.00 96.19 104 LEU A O 1
ATOM 854 N N . THR A 1 105 ? 5.345 7.551 2.435 1.00 95.94 105 THR A N 1
ATOM 855 C CA . THR A 1 105 ? 6.460 7.458 1.487 1.00 95.94 105 THR A CA 1
ATOM 856 C C . THR A 1 105 ? 6.230 6.360 0.464 1.00 95.94 105 THR A C 1
ATOM 858 O O . THR A 1 105 ? 5.525 5.387 0.732 1.00 95.94 105 THR A O 1
ATOM 861 N N . LYS A 1 106 ? 6.858 6.508 -0.700 1.00 96.19 106 LYS A N 1
ATOM 862 C CA . LYS A 1 106 ? 6.948 5.488 -1.741 1.00 96.19 106 LYS A CA 1
ATOM 863 C C . LYS A 1 106 ? 8.392 5.376 -2.208 1.00 96.19 106 LYS A C 1
ATOM 865 O O . LYS A 1 106 ? 9.038 6.394 -2.434 1.00 96.19 106 LYS A O 1
ATOM 870 N N . ARG A 1 107 ? 8.887 4.153 -2.371 1.00 94.56 107 ARG A N 1
ATOM 871 C CA . ARG A 1 107 ? 10.190 3.861 -2.975 1.00 94.56 107 ARG A CA 1
ATOM 872 C C . ARG A 1 107 ? 10.012 2.921 -4.154 1.00 94.56 107 ARG A C 1
ATOM 874 O O . ARG A 1 107 ? 9.432 1.853 -3.970 1.00 94.56 107 ARG A O 1
ATOM 881 N N . ASP A 1 108 ? 10.540 3.302 -5.308 1.00 93.25 108 ASP A N 1
ATOM 882 C CA . ASP A 1 108 ? 10.463 2.505 -6.532 1.00 93.25 108 ASP A CA 1
ATOM 883 C C . ASP A 1 108 ? 11.819 1.846 -6.841 1.00 93.25 108 ASP A C 1
ATOM 885 O O . ASP A 1 108 ? 12.880 2.445 -6.669 1.00 93.25 108 ASP A O 1
ATOM 889 N N . GLU A 1 109 ? 11.787 0.589 -7.273 1.00 92.56 109 GLU A N 1
ATOM 890 C CA . GLU A 1 109 ? 12.962 -0.232 -7.574 1.00 92.56 109 GLU A CA 1
ATOM 891 C C . GLU A 1 109 ? 12.757 -0.946 -8.917 1.00 92.56 109 GLU A C 1
ATOM 893 O O . GLU A 1 109 ? 11.674 -1.473 -9.186 1.00 92.56 109 GLU A O 1
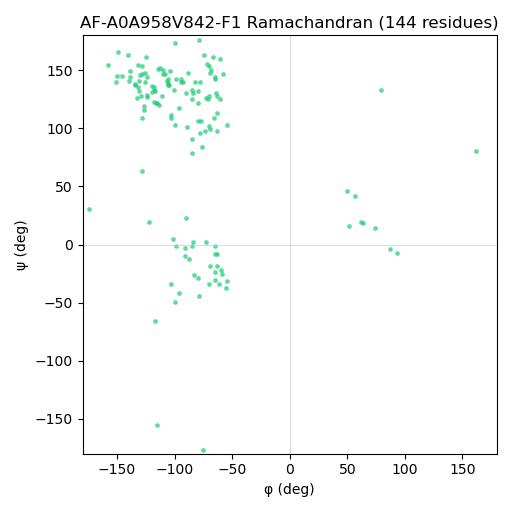ATOM 898 N N . LYS A 1 110 ? 13.801 -0.974 -9.753 1.00 92.38 110 LYS A N 1
ATOM 899 C CA . LYS A 1 110 ? 13.842 -1.659 -11.057 1.00 92.38 110 LYS A CA 1
ATOM 900 C C . LYS A 1 110 ? 14.714 -2.910 -10.954 1.00 92.38 110 LYS A C 1
ATOM 902 O O . LYS A 1 110 ? 15.770 -2.870 -10.328 1.00 92.38 110 LYS A O 1
ATOM 907 N N . PHE A 1 111 ? 14.301 -4.001 -11.596 1.00 90.38 111 PHE A N 1
ATOM 908 C CA . PHE A 1 111 ? 15.042 -5.264 -11.629 1.00 90.38 111 PHE A CA 1
ATOM 909 C C . PHE A 1 111 ? 15.182 -5.804 -13.065 1.00 90.38 111 PHE A C 1
ATOM 911 O O . PHE A 1 111 ? 14.155 -5.899 -13.740 1.00 90.38 111 PHE A O 1
ATOM 918 N N . PRO A 1 112 ? 16.388 -6.222 -13.512 1.00 91.00 112 PRO A N 1
ATOM 919 C CA . PRO A 1 112 ? 17.663 -6.020 -12.820 1.00 91.00 112 PRO A CA 1
ATOM 920 C C . PRO A 1 112 ? 18.009 -4.525 -12.739 1.00 91.00 112 PRO A C 1
ATOM 922 O O . PRO A 1 112 ? 17.690 -3.759 -13.647 1.00 91.00 112 PRO A O 1
ATOM 925 N N . SER A 1 113 ? 18.623 -4.126 -11.628 1.00 86.19 113 SER A N 1
ATOM 926 C CA . SER A 1 113 ? 19.065 -2.753 -11.380 1.00 86.19 113 SER A CA 1
ATOM 927 C C . SER A 1 113 ? 20.414 -2.490 -12.044 1.00 86.19 113 SER A C 1
ATOM 929 O O . SER A 1 113 ? 21.310 -3.336 -11.968 1.00 86.19 113 SER A O 1
ATOM 931 N N . ASP A 1 114 ? 20.581 -1.311 -12.632 1.00 86.50 114 ASP A N 1
ATOM 932 C CA . ASP A 1 114 ? 21.880 -0.792 -13.066 1.00 86.50 114 ASP A CA 1
ATOM 933 C C . ASP A 1 114 ? 22.455 0.214 -12.047 1.00 86.50 114 ASP A C 1
ATOM 935 O O . ASP A 1 114 ? 21.814 0.559 -11.054 1.00 86.50 114 ASP A O 1
ATOM 939 N N . LEU A 1 115 ? 23.699 0.664 -12.259 1.00 78.88 115 LEU A N 1
ATOM 940 C CA . LEU A 1 115 ? 24.355 1.628 -11.363 1.00 78.88 115 LEU A CA 1
ATOM 941 C C . LEU A 1 115 ? 23.602 2.968 -11.289 1.00 78.88 115 LEU A C 1
ATOM 943 O O . LEU A 1 115 ? 23.550 3.569 -10.221 1.00 78.88 115 LEU A O 1
ATOM 947 N N . GLN A 1 116 ? 22.971 3.412 -12.382 1.00 77.50 116 GLN A N 1
ATOM 948 C CA . GLN A 1 116 ? 22.243 4.685 -12.400 1.00 77.50 116 GLN A CA 1
ATOM 949 C C . GLN A 1 116 ? 20.960 4.612 -11.563 1.00 77.50 116 GLN A C 1
ATOM 951 O O . GLN A 1 116 ? 20.585 5.597 -10.926 1.00 77.50 116 GLN A O 1
ATOM 956 N N . ASP A 1 117 ? 20.296 3.454 -11.532 1.00 77.50 117 ASP A N 1
ATOM 957 C CA . ASP A 1 117 ? 19.121 3.235 -10.681 1.00 77.50 117 ASP A CA 1
ATOM 958 C C . ASP A 1 117 ? 19.458 3.292 -9.187 1.00 77.50 117 ASP A C 1
ATOM 960 O O . ASP A 1 117 ? 18.599 3.655 -8.380 1.00 77.5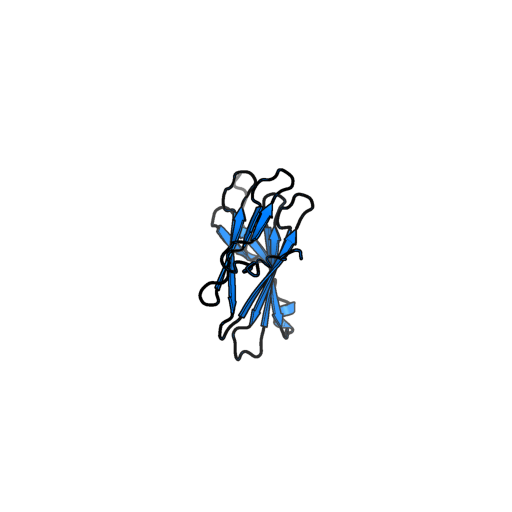0 117 ASP A O 1
ATOM 964 N N . LEU A 1 118 ? 20.685 2.906 -8.818 1.00 69.88 118 LEU A N 1
ATOM 965 C CA . LEU A 1 118 ? 21.162 2.894 -7.433 1.00 69.88 118 LEU A CA 1
ATOM 966 C C . LEU A 1 118 ? 21.579 4.287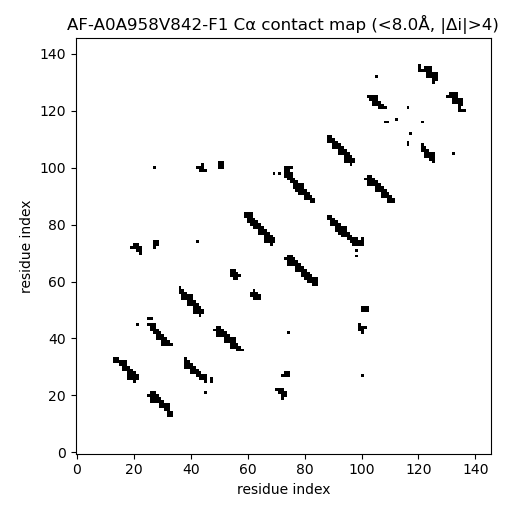 -6.946 1.00 69.88 118 LEU A C 1
ATOM 968 O O . LEU A 1 118 ? 21.482 4.564 -5.751 1.00 69.88 118 LEU A O 1
ATOM 972 N N . GLU A 1 119 ? 22.028 5.152 -7.856 1.00 68.75 119 GLU A N 1
ATOM 973 C CA . GLU A 1 119 ? 22.478 6.515 -7.548 1.00 68.75 119 GLU A CA 1
ATOM 974 C C . GLU A 1 119 ? 21.324 7.530 -7.461 1.00 68.75 119 GLU A C 1
ATOM 976 O O . GLU A 1 119 ? 21.436 8.525 -6.744 1.00 68.75 119 GLU A O 1
ATOM 981 N N . LYS A 1 120 ? 20.199 7.292 -8.150 1.00 71.19 120 LYS A N 1
ATOM 982 C CA . LYS A 1 120 ? 19.031 8.190 -8.115 1.00 71.19 120 LYS A CA 1
ATOM 983 C C . LYS A 1 120 ? 18.202 8.027 -6.841 1.00 71.19 120 LYS A C 1
ATOM 985 O O . LYS A 1 120 ? 17.915 6.916 -6.389 1.00 71.19 120 LYS A O 1
ATOM 990 N N . SER A 1 121 ? 17.726 9.150 -6.294 1.00 72.06 121 SER A N 1
ATOM 991 C CA . SER A 1 121 ? 16.724 9.118 -5.229 1.00 72.06 121 SER A CA 1
ATOM 992 C C . SER A 1 121 ? 15.384 8.642 -5.788 1.00 72.06 121 SER A C 1
ATOM 994 O O . SER A 1 121 ? 14.613 9.407 -6.360 1.00 72.06 121 SER A O 1
ATOM 996 N N . ASN A 1 122 ? 15.072 7.363 -5.585 1.00 84.81 122 ASN A N 1
ATOM 997 C CA . ASN A 1 122 ? 13.788 6.783 -5.988 1.00 84.81 122 ASN A CA 1
ATOM 998 C C . ASN A 1 122 ? 12.726 6.889 -4.881 1.00 84.81 122 ASN A C 1
ATOM 1000 O O . ASN A 1 122 ? 11.786 6.092 -4.844 1.00 84.81 122 ASN A O 1
ATOM 1004 N N . THR A 1 123 ? 12.894 7.840 -3.954 1.00 90.12 123 THR A N 1
ATOM 1005 C CA . THR A 1 123 ? 11.984 8.070 -2.826 1.00 90.12 123 THR A CA 1
ATOM 1006 C C . THR A 1 123 ? 11.063 9.250 -3.112 1.00 90.12 123 THR A C 1
ATOM 1008 O O . THR A 1 123 ? 11.490 10.334 -3.511 1.00 90.12 123 THR A O 1
ATOM 1011 N N . TRP A 1 124 ? 9.781 9.035 -2.851 1.00 93.06 124 TRP A N 1
ATOM 1012 C CA . TRP A 1 124 ? 8.709 9.995 -3.037 1.00 93.06 124 TRP A CA 1
ATOM 1013 C C . TRP A 1 124 ? 7.940 10.162 -1.729 1.00 93.06 124 TRP A C 1
ATOM 1015 O O . TRP A 1 124 ? 7.760 9.201 -0.975 1.00 93.06 124 TRP A O 1
ATOM 1025 N N . PHE A 1 125 ? 7.427 11.362 -1.493 1.00 93.69 125 PHE A N 1
ATOM 1026 C CA . PHE A 1 125 ? 6.569 11.690 -0.360 1.00 93.69 125 PHE A CA 1
ATOM 1027 C C . PHE A 1 125 ? 5.148 11.962 -0.827 1.00 93.69 125 PHE A C 1
ATOM 1029 O O . PHE A 1 125 ? 4.923 12.479 -1.923 1.00 93.69 125 PHE A O 1
ATOM 1036 N N . TRP A 1 126 ? 4.173 11.617 0.004 1.00 94.38 126 TRP A N 1
ATOM 1037 C CA . TRP A 1 126 ? 2.776 11.870 -0.312 1.00 94.38 126 TRP A CA 1
ATOM 1038 C C . TRP A 1 126 ? 2.398 13.328 -0.040 1.00 94.38 126 TRP A C 1
ATOM 1040 O O . TRP A 1 126 ? 2.475 13.808 1.092 1.00 94.38 126 TRP A O 1
ATOM 1050 N N . ASN A 1 127 ? 1.915 14.034 -1.060 1.00 91.81 127 ASN A N 1
ATOM 1051 C CA . ASN A 1 127 ? 1.283 15.334 -0.889 1.00 91.81 127 ASN A CA 1
ATOM 1052 C C . ASN A 1 127 ? -0.217 15.139 -0.648 1.00 91.81 127 ASN A C 1
ATOM 1054 O O . ASN A 1 127 ? -1.009 14.944 -1.571 1.00 91.81 127 ASN A O 1
ATOM 1058 N N . SER A 1 128 ? -0.632 15.237 0.614 1.00 86.62 128 SER A N 1
ATOM 1059 C CA . SER A 1 128 ? -2.024 15.009 1.019 1.00 86.62 128 SER A CA 1
ATOM 1060 C C . SER A 1 128 ? -3.022 16.027 0.452 1.00 86.62 128 SER A C 1
ATOM 1062 O O . SER A 1 128 ? -4.206 15.690 0.333 1.00 86.62 128 SER A O 1
ATOM 1064 N N . LYS A 1 129 ? -2.561 17.235 0.084 1.00 88.25 129 LYS A N 1
ATOM 1065 C CA . LYS A 1 129 ? -3.382 18.296 -0.524 1.00 88.25 129 LYS A CA 1
ATOM 1066 C C . LYS A 1 129 ? -3.630 18.033 -2.007 1.00 88.25 129 LYS A C 1
ATOM 1068 O O . LYS A 1 129 ? -4.757 18.179 -2.462 1.00 88.25 129 LYS A O 1
ATOM 1073 N N . GLN A 1 130 ? -2.587 17.640 -2.739 1.00 88.62 130 GLN A N 1
ATOM 1074 C CA . GLN A 1 130 ? -2.649 17.388 -4.185 1.00 88.62 130 GLN A CA 1
ATOM 1075 C C . GLN A 1 130 ? -2.989 15.935 -4.540 1.00 88.62 130 GLN A C 1
ATOM 1077 O O . GLN A 1 130 ? -3.271 15.650 -5.698 1.00 88.62 130 GLN A O 1
ATOM 1082 N N . LYS A 1 131 ? -2.985 15.030 -3.553 1.00 89.44 131 LYS A N 1
ATOM 1083 C CA . LYS A 1 131 ? -3.251 13.593 -3.723 1.00 89.44 131 LYS A CA 1
ATOM 1084 C C . LYS A 1 131 ? -2.309 12.933 -4.734 1.00 89.44 131 LYS A C 1
ATOM 1086 O O . LYS A 1 131 ? -2.730 12.112 -5.542 1.00 89.44 131 LYS A O 1
ATOM 1091 N N . ASN A 1 132 ? -1.027 13.292 -4.676 1.00 92.06 132 ASN A N 1
ATOM 1092 C CA . ASN A 1 132 ? 0.012 12.752 -5.546 1.00 92.06 132 ASN A CA 1
ATOM 1093 C C . ASN A 1 132 ? 1.327 12.501 -4.790 1.00 92.06 132 ASN A C 1
ATOM 1095 O O . ASN A 1 132 ? 1.553 12.997 -3.685 1.00 92.06 132 ASN A O 1
ATOM 1099 N N . TRP A 1 133 ? 2.195 11.703 -5.407 1.00 92.56 133 TRP A N 1
ATOM 1100 C CA . TRP A 1 133 ? 3.563 11.480 -4.953 1.00 92.56 133 TRP A CA 1
ATOM 1101 C C . TRP A 1 133 ? 4.472 12.583 -5.500 1.00 92.56 133 TRP A C 1
ATOM 1103 O O . TRP A 1 133 ? 4.436 12.865 -6.697 1.00 92.56 133 TRP A O 1
ATOM 1113 N N . VAL A 1 134 ? 5.310 13.167 -4.645 1.00 92.00 134 VAL A N 1
ATOM 1114 C CA . VAL A 1 134 ? 6.289 14.203 -5.008 1.00 92.00 134 VAL A CA 1
ATOM 1115 C C . VAL A 1 134 ? 7.703 13.673 -4.742 1.00 92.00 134 VAL A C 1
ATOM 1117 O O . VAL A 1 134 ? 7.923 13.116 -3.663 1.00 92.00 134 VAL A O 1
ATOM 1120 N N . PRO A 1 135 ? 8.656 13.807 -5.684 1.00 88.25 135 PRO A N 1
ATOM 1121 C CA . PRO A 1 135 ? 10.036 13.378 -5.471 1.00 88.25 135 PRO A CA 1
ATOM 1122 C C . PRO A 1 135 ? 10.679 14.077 -4.268 1.00 88.25 135 PRO A C 1
ATOM 1124 O O . PRO A 1 135 ? 10.419 15.250 -4.003 1.00 88.25 135 PRO A O 1
ATOM 1127 N N . GLN A 1 136 ? 11.564 13.376 -3.559 1.00 79.56 136 GLN A N 1
ATOM 1128 C CA . GLN A 1 136 ? 12.303 13.941 -2.424 1.00 79.56 136 GLN A CA 1
ATOM 1129 C C . GLN A 1 136 ? 13.081 15.220 -2.786 1.00 79.56 136 GLN A C 1
ATOM 1131 O O . GLN A 1 136 ? 13.109 16.161 -1.998 1.00 79.56 136 GLN A O 1
ATOM 1136 N N . GLU A 1 137 ? 13.663 15.280 -3.985 1.00 70.19 137 GLU A N 1
ATOM 1137 C CA . GLU A 1 137 ? 14.478 16.410 -4.462 1.00 70.19 137 GLU A CA 1
ATOM 1138 C C . GLU A 1 137 ? 13.688 17.726 -4.582 1.00 70.19 137 GLU A C 1
ATOM 1140 O O . GLU A 1 137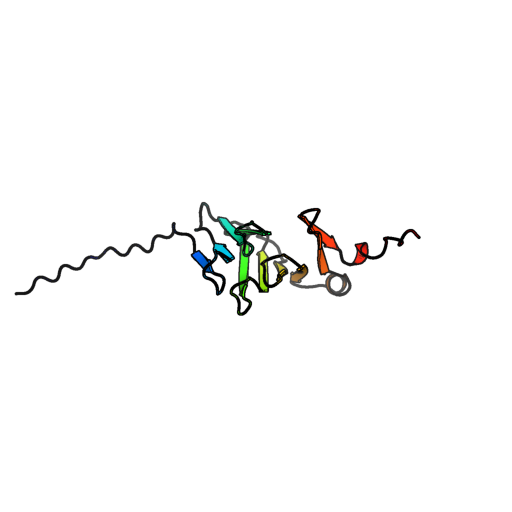 ? 14.272 18.802 -4.594 1.00 70.19 137 GLU A O 1
ATOM 1145 N N . THR A 1 138 ? 12.352 17.671 -4.636 1.00 59.09 138 THR A N 1
ATOM 1146 C CA . THR A 1 138 ? 11.493 18.856 -4.806 1.00 59.09 138 THR A CA 1
ATOM 1147 C C . THR A 1 138 ? 11.054 19.495 -3.482 1.00 59.09 138 THR A C 1
ATOM 1149 O O . THR A 1 138 ? 10.354 20.507 -3.503 1.00 59.09 138 THR A O 1
ATOM 1152 N N . MET A 1 139 ? 11.421 18.919 -2.327 1.00 52.78 139 MET A N 1
ATOM 1153 C CA . MET A 1 139 ? 11.027 19.440 -1.005 1.00 52.78 139 MET A CA 1
ATOM 1154 C C . MET A 1 139 ? 11.975 20.509 -0.438 1.00 52.78 139 MET A C 1
ATOM 1156 O O . MET A 1 139 ? 11.593 21.223 0.490 1.00 52.78 139 MET A O 1
ATOM 1160 N N . GLU A 1 140 ? 13.159 20.700 -1.023 1.00 49.41 140 GLU A N 1
ATOM 1161 C CA . GLU A 1 140 ? 13.993 21.877 -0.765 1.00 49.41 140 GLU A CA 1
ATOM 1162 C C . GLU A 1 140 ? 13.557 23.028 -1.679 1.00 49.41 140 GLU A C 1
ATOM 1164 O O . GLU A 1 140 ? 14.017 23.121 -2.809 1.00 49.41 140 GLU A O 1
ATOM 1169 N N . CYS A 1 141 ? 12.621 23.865 -1.210 1.00 44.81 141 CYS A N 1
ATOM 1170 C CA . CYS A 1 141 ? 12.468 25.299 -1.529 1.00 44.81 141 CYS A CA 1
ATOM 1171 C C . CYS A 1 141 ? 11.051 25.780 -1.169 1.00 44.81 141 CYS A C 1
ATOM 1173 O O . CYS A 1 141 ? 10.196 25.957 -2.035 1.00 44.81 141 CYS A O 1
ATOM 1175 N N . GLN A 1 142 ? 10.799 26.080 0.105 1.00 46.41 142 GLN A N 1
ATOM 1176 C CA . GLN A 1 142 ? 9.884 27.177 0.428 1.00 46.41 142 GLN A CA 1
ATOM 1177 C C . GLN A 1 142 ? 10.587 28.111 1.413 1.00 46.41 142 GLN A C 1
ATOM 1179 O O . GLN A 1 142 ? 10.804 27.716 2.559 1.00 46.41 142 GLN A O 1
ATOM 1184 N N . PRO A 1 143 ? 10.990 29.327 0.993 1.00 48.28 143 PRO A N 1
ATOM 1185 C CA . PRO A 1 143 ? 11.495 30.308 1.936 1.00 48.28 143 PRO A CA 1
ATOM 1186 C C . PRO A 1 143 ? 10.370 30.671 2.908 1.00 48.28 143 PRO A C 1
ATOM 1188 O O . PRO A 1 143 ? 9.263 31.029 2.496 1.00 48.28 143 PRO A O 1
ATOM 1191 N N . VAL A 1 144 ? 10.661 30.576 4.205 1.00 50.16 144 VAL A N 1
ATOM 1192 C CA . VAL A 1 144 ? 9.808 31.136 5.253 1.00 50.16 144 VAL A CA 1
ATOM 1193 C C . VAL A 1 144 ? 9.7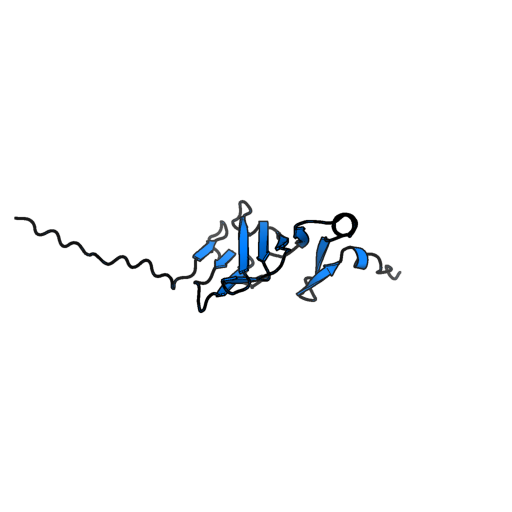98 32.646 5.039 1.00 50.16 144 VAL A C 1
ATOM 1195 O O . VAL A 1 144 ? 10.836 33.299 5.139 1.00 50.16 144 VAL A O 1
ATOM 1198 N N . LYS A 1 145 ? 8.641 33.191 4.662 1.00 40.38 145 LYS A N 1
ATOM 1199 C CA . LYS A 1 145 ? 8.466 34.637 4.532 1.00 40.38 145 LYS A CA 1
ATOM 1200 C C . LYS A 1 145 ? 8.431 35.229 5.954 1.00 40.38 145 LYS A C 1
ATOM 1202 O O . LYS A 1 145 ? 7.654 34.701 6.752 1.00 40.38 145 LYS A O 1
ATOM 1207 N N . PRO A 1 146 ? 9.279 36.222 6.282 1.00 57.00 146 PRO A N 1
ATOM 1208 C CA . PRO A 1 146 ? 9.265 36.881 7.588 1.00 57.00 146 PRO A CA 1
ATOM 1209 C C . PRO A 1 146 ? 7.955 37.632 7.841 1.00 57.00 146 PRO A C 1
ATOM 1211 O O . PRO A 1 146 ? 7.304 38.046 6.849 1.00 57.00 146 PRO A O 1
#

Mean predicted aligned error: 8.95 Å

pLDDT: mean 85.51, std 19.01, range [28.94, 98.56]